Protein AF-K0RRQ3-F1 (afdb_monomer_lite)

Organism: Thalassiosira oceanica (NCBI:txid159749)

Structure (mmCIF, N/CA/C/O backbone):
data_AF-K0RRQ3-F1
#
_entry.id   AF-K0RRQ3-F1
#
loop_
_atom_site.group_PDB
_atom_site.id
_atom_site.type_symbol
_atom_site.label_atom_id
_atom_site.label_alt_id
_atom_site.label_comp_id
_atom_site.label_asym_id
_atom_site.label_entity_id
_atom_site.label_seq_id
_atom_site.pdbx_PD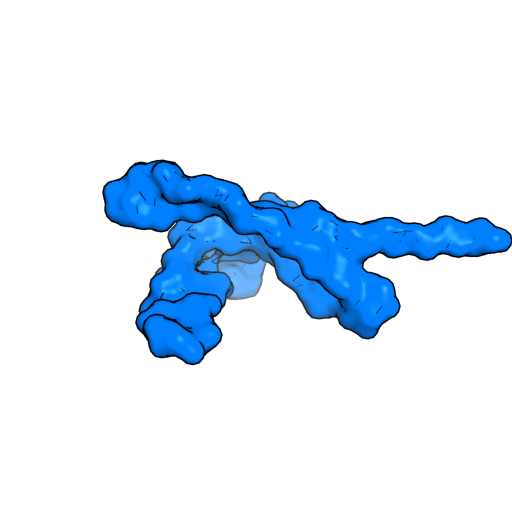B_ins_code
_atom_site.Cartn_x
_atom_site.Cartn_y
_atom_site.Cartn_z
_atom_site.occupancy
_atom_site.B_iso_or_equiv
_atom_site.auth_seq_id
_atom_site.auth_comp_id
_atom_site.auth_asym_id
_atom_site.auth_atom_id
_atom_site.pdbx_PDB_model_num
ATOM 1 N N . MET A 1 1 ? 25.919 -15.645 -15.683 1.00 42.94 1 MET A N 1
ATOM 2 C CA . MET A 1 1 ? 24.622 -16.064 -15.115 1.00 42.94 1 MET A CA 1
ATOM 3 C C . MET A 1 1 ? 24.235 -14.981 -14.128 1.00 42.94 1 MET A C 1
ATOM 5 O O . MET A 1 1 ? 24.800 -14.958 -13.048 1.00 42.94 1 MET A O 1
ATOM 9 N N . SER A 1 2 ? 23.438 -13.995 -14.541 1.00 48.97 2 SER A N 1
ATOM 10 C CA . SER A 1 2 ? 22.942 -12.970 -13.616 1.00 48.97 2 SER A CA 1
ATOM 11 C C . SER A 1 2 ? 21.844 -13.607 -12.775 1.00 48.97 2 SER A C 1
ATOM 13 O O . SER A 1 2 ? 20.902 -14.158 -13.347 1.00 48.97 2 SER A O 1
ATOM 15 N N . GLU A 1 3 ? 21.994 -13.586 -11.454 1.00 49.66 3 GLU A N 1
ATOM 16 C CA . GLU A 1 3 ? 20.928 -13.939 -10.518 1.00 49.66 3 GLU A CA 1
ATOM 17 C C . GLU A 1 3 ? 19.663 -13.181 -10.934 1.00 49.66 3 GLU A C 1
ATOM 19 O O . GLU A 1 3 ? 19.688 -11.963 -11.111 1.00 49.66 3 GLU A O 1
ATOM 24 N N . ALA A 1 4 ? 18.576 -13.905 -11.199 1.00 55.75 4 ALA A N 1
ATOM 25 C CA . ALA A 1 4 ? 17.280 -13.265 -11.324 1.00 55.75 4 ALA A CA 1
ATOM 26 C C . ALA A 1 4 ? 16.975 -12.696 -9.938 1.00 55.75 4 ALA A C 1
ATOM 28 O O . ALA A 1 4 ? 16.774 -13.479 -9.01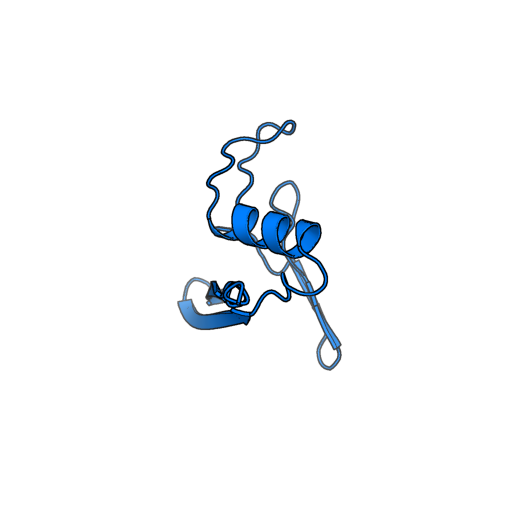2 1.00 55.75 4 ALA A O 1
ATOM 29 N N . GLU A 1 5 ? 17.031 -11.371 -9.777 1.00 65.75 5 GLU A N 1
ATOM 30 C CA . GLU A 1 5 ? 16.640 -10.747 -8.514 1.00 65.75 5 GLU A CA 1
ATOM 31 C C . GLU A 1 5 ? 15.246 -11.251 -8.141 1.00 65.75 5 GLU A C 1
ATOM 33 O O . GLU A 1 5 ? 14.291 -11.132 -8.915 1.00 65.75 5 GLU A O 1
ATOM 38 N N . GLU A 1 6 ? 15.161 -11.900 -6.982 1.00 86.25 6 GLU A N 1
ATOM 39 C CA . GLU A 1 6 ? 13.924 -12.497 -6.516 1.00 86.25 6 GLU A CA 1
ATOM 40 C C . GLU A 1 6 ? 12.891 -11.387 -6.291 1.00 86.25 6 GLU A C 1
ATOM 42 O O . GLU A 1 6 ? 13.191 -10.316 -5.759 1.00 86.25 6 GLU A O 1
ATOM 47 N N . ASN A 1 7 ? 11.663 -11.621 -6.752 1.00 96.00 7 ASN A N 1
ATOM 48 C CA . ASN A 1 7 ? 10.607 -10.619 -6.693 1.00 96.00 7 ASN A CA 1
ATOM 49 C C . ASN A 1 7 ? 10.348 -10.181 -5.236 1.00 96.00 7 ASN A C 1
ATOM 51 O O . ASN A 1 7 ? 10.107 -11.042 -4.386 1.00 96.00 7 ASN A O 1
ATOM 55 N N . PRO A 1 8 ? 10.334 -8.868 -4.928 1.00 97.00 8 PRO A N 1
ATOM 56 C CA . PRO A 1 8 ? 10.160 -8.398 -3.560 1.00 97.00 8 PRO A CA 1
ATOM 57 C C . PRO A 1 8 ? 8.820 -8.828 -2.965 1.00 97.00 8 PRO A C 1
ATOM 59 O O . PRO A 1 8 ? 7.776 -8.722 -3.615 1.00 97.00 8 PRO A O 1
ATOM 62 N N . VAL A 1 9 ? 8.834 -9.220 -1.692 1.00 98.06 9 VAL A N 1
ATOM 63 C CA . VAL A 1 9 ? 7.622 -9.450 -0.898 1.00 98.06 9 VAL A CA 1
ATOM 64 C C . VAL A 1 9 ? 7.460 -8.317 0.107 1.00 98.06 9 VAL A C 1
ATOM 66 O O . VAL A 1 9 ? 8.389 -7.966 0.834 1.00 98.06 9 VAL A O 1
ATOM 69 N N . VAL A 1 10 ? 6.265 -7.738 0.154 1.00 98.31 10 VAL A N 1
ATOM 70 C CA . VAL A 1 10 ? 5.867 -6.726 1.142 1.00 98.31 10 VAL A CA 1
ATOM 71 C C . VAL A 1 10 ? 4.647 -7.205 1.917 1.00 98.31 10 VAL A C 1
ATOM 73 O O . VAL A 1 10 ? 4.029 -8.204 1.553 1.00 98.31 10 VAL A O 1
ATOM 76 N N . PHE A 1 11 ? 4.277 -6.502 2.987 1.00 98.25 11 PHE A N 1
ATOM 77 C CA . PHE A 1 11 ? 3.130 -6.900 3.795 1.00 98.25 11 PHE A CA 1
ATOM 78 C C . PHE A 1 11 ? 2.308 -5.724 4.317 1.00 98.25 11 PHE A C 1
ATOM 80 O O . PHE A 1 11 ? 2.812 -4.612 4.483 1.00 98.25 11 PHE A O 1
ATOM 87 N N . PHE A 1 12 ? 1.049 -6.014 4.644 1.00 98.12 12 PHE A N 1
ATOM 88 C CA . PHE A 1 12 ? 0.174 -5.151 5.429 1.00 98.12 12 PHE A CA 1
ATOM 89 C C . PHE A 1 12 ? -0.352 -5.896 6.651 1.00 98.12 12 PHE A C 1
ATOM 91 O O . PHE A 1 12 ? -0.938 -6.970 6.525 1.00 98.12 12 PHE A O 1
ATOM 98 N N . ASP A 1 13 ? -0.199 -5.292 7.827 1.00 97.44 13 ASP A N 1
ATOM 99 C CA . ASP A 1 13 ? -0.903 -5.725 9.032 1.00 97.44 13 ASP A CA 1
ATOM 100 C C . ASP A 1 13 ? -2.260 -5.018 9.095 1.00 97.44 13 ASP A C 1
ATOM 102 O O . ASP A 1 13 ? -2.331 -3.789 9.159 1.00 97.44 13 ASP A O 1
ATOM 106 N N . ILE A 1 14 ? -3.344 -5.793 9.065 1.00 97.06 14 ILE A N 1
ATOM 107 C CA . ILE A 1 14 ? -4.707 -5.269 8.952 1.00 97.06 14 ILE A CA 1
ATOM 108 C C . ILE A 1 14 ? -5.372 -5.185 10.321 1.00 97.06 14 ILE A C 1
ATOM 110 O O . ILE A 1 14 ? -5.373 -6.145 11.100 1.00 97.06 14 ILE A O 1
ATOM 114 N N . THR A 1 15 ? -6.006 -4.045 10.587 1.00 95.88 15 THR A N 1
ATOM 115 C CA . THR A 1 15 ? -6.920 -3.859 11.714 1.00 95.88 15 THR A CA 1
ATOM 116 C C . THR A 1 15 ? -8.338 -3.595 11.212 1.00 95.88 15 THR A C 1
ATOM 118 O O . THR A 1 15 ? -8.545 -2.963 10.179 1.00 95.88 15 THR A O 1
ATOM 121 N N . LEU A 1 16 ? -9.334 -4.091 11.945 1.00 93.81 16 LEU A N 1
ATOM 122 C CA . LEU A 1 16 ? -10.750 -3.821 11.700 1.00 93.81 16 LEU A CA 1
ATOM 123 C C . LEU A 1 16 ? -11.402 -3.463 13.033 1.00 93.81 16 LEU A C 1
ATOM 125 O O . LEU A 1 16 ? -11.330 -4.245 13.983 1.00 93.81 16 LEU A O 1
ATOM 129 N N . GLY A 1 17 ? -11.964 -2.255 13.129 1.00 91.06 17 GLY A N 1
ATOM 130 C CA . GLY A 1 17 ? -12.461 -1.711 14.400 1.00 91.06 17 GLY A CA 1
ATOM 131 C C . GLY A 1 17 ? -11.376 -1.635 15.483 1.00 91.06 17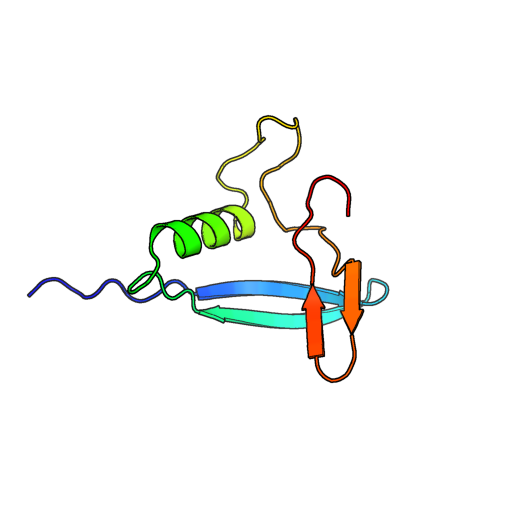 GLY A C 1
ATOM 132 O O . GLY A 1 17 ? -11.637 -1.953 16.637 1.00 91.06 17 GLY A O 1
ATOM 133 N N . GLY A 1 18 ? -10.126 -1.336 15.103 1.00 89.75 18 GLY A N 1
ATOM 134 C CA . GLY A 1 18 ? -8.973 -1.308 16.015 1.00 89.75 18 GLY A CA 1
ATOM 135 C C . GLY A 1 18 ? -8.417 -2.684 16.415 1.00 89.75 18 GLY A C 1
ATOM 136 O O . GLY A 1 18 ? -7.335 -2.762 16.990 1.00 89.75 18 GLY A O 1
ATOM 137 N N . SER A 1 19 ? -9.093 -3.779 16.062 1.00 94.56 19 SER A N 1
ATOM 138 C CA . SER A 1 19 ? -8.640 -5.141 16.364 1.00 94.56 19 SER A CA 1
ATOM 139 C C . SER A 1 19 ? -7.774 -5.700 15.237 1.00 94.56 19 SER A C 1
ATOM 141 O O . SER A 1 19 ? -8.187 -5.660 14.078 1.00 94.56 19 SER A O 1
ATOM 143 N N . LYS A 1 20 ? -6.605 -6.269 15.557 1.00 95.38 20 LYS A N 1
ATOM 144 C CA . LYS A 1 20 ? -5.745 -6.955 14.573 1.00 95.38 20 LYS A CA 1
ATOM 145 C C . LYS A 1 20 ? -6.481 -8.153 13.965 1.00 95.38 20 LYS A C 1
ATOM 147 O O . LYS A 1 20 ? -7.032 -8.968 14.702 1.00 95.38 20 LYS A O 1
ATOM 152 N N . LYS A 1 21 ? -6.498 -8.252 12.634 1.00 95.56 21 LYS A N 1
ATOM 153 C CA . LYS A 1 21 ? -7.165 -9.339 11.892 1.00 95.56 21 LYS A CA 1
ATOM 154 C C . LYS A 1 21 ? -6.205 -10.276 11.175 1.00 95.56 21 LYS A C 1
ATOM 156 O O . LYS A 1 21 ? -6.569 -11.419 10.934 1.00 95.56 21 LYS A O 1
ATOM 161 N N . GLY A 1 22 ? -4.990 -9.825 10.885 1.00 95.75 22 GLY A N 1
ATOM 162 C CA . GLY A 1 22 ? -3.964 -10.662 10.280 1.00 95.75 22 GLY A CA 1
ATOM 163 C C . GLY A 1 22 ? -3.015 -9.863 9.405 1.00 95.75 22 GLY A C 1
ATOM 164 O O . GLY A 1 22 ? -3.055 -8.630 9.392 1.00 95.75 22 GLY A O 1
ATOM 165 N N . ARG A 1 23 ? -2.179 -10.600 8.676 1.00 97.44 23 ARG A N 1
ATOM 166 C CA . ARG A 1 23 ? -1.199 -10.072 7.735 1.00 97.44 23 ARG A CA 1
ATOM 167 C C . ARG A 1 23 ? -1.551 -10.505 6.319 1.00 97.44 23 ARG A C 1
ATOM 169 O O . ARG A 1 23 ? -1.866 -11.668 6.093 1.00 97.44 23 ARG A O 1
ATOM 176 N N . ILE A 1 24 ? -1.475 -9.564 5.388 1.00 97.38 24 ILE A N 1
ATOM 177 C CA . ILE A 1 24 ? -1.504 -9.829 3.950 1.00 97.38 24 ILE A CA 1
ATOM 178 C C . ILE A 1 24 ? -0.068 -9.719 3.453 1.00 97.38 24 ILE A C 1
ATOM 180 O O . ILE A 1 24 ? 0.549 -8.673 3.645 1.00 97.38 24 ILE A O 1
ATOM 184 N N . GLU A 1 25 ? 0.447 -10.766 2.819 1.00 98.00 25 GLU A N 1
ATOM 185 C CA . GLU A 1 25 ? 1.742 -10.758 2.133 1.00 98.00 25 GLU A CA 1
ATOM 186 C C . GLU A 1 25 ? 1.519 -10.631 0.626 1.00 98.00 25 GLU A C 1
ATOM 188 O O . GLU A 1 25 ? 0.605 -11.239 0.066 1.00 98.00 25 GLU A O 1
ATOM 193 N N . ILE A 1 26 ? 2.316 -9.788 -0.025 1.00 98.38 26 ILE A N 1
ATOM 194 C CA . ILE A 1 26 ? 2.128 -9.392 -1.419 1.00 98.38 26 ILE A CA 1
ATOM 195 C C . ILE A 1 26 ? 3.464 -9.535 -2.142 1.00 98.38 26 ILE A C 1
ATOM 197 O O . ILE A 1 26 ? 4.407 -8.795 -1.860 1.00 98.38 26 ILE A O 1
ATOM 201 N N . LEU A 1 27 ? 3.522 -10.456 -3.103 1.00 98.19 27 LEU A N 1
ATOM 202 C CA . LEU A 1 27 ? 4.631 -10.568 -4.048 1.00 98.19 27 LEU A CA 1
ATOM 203 C C . LEU A 1 27 ? 4.489 -9.495 -5.134 1.00 98.19 27 LEU A C 1
ATOM 205 O O . LEU A 1 27 ? 3.467 -9.421 -5.821 1.00 98.19 27 LEU A O 1
ATOM 209 N N . LEU A 1 28 ? 5.525 -8.686 -5.326 1.00 97.94 28 LEU A N 1
ATOM 210 C CA . LEU A 1 28 ? 5.573 -7.658 -6.359 1.00 97.94 28 LEU A CA 1
ATOM 211 C C . LEU A 1 28 ? 6.320 -8.193 -7.579 1.00 97.94 28 LEU A C 1
ATOM 213 O O . LEU A 1 28 ? 7.472 -8.595 -7.475 1.00 97.94 28 LEU A O 1
ATOM 217 N N . ARG A 1 29 ? 5.678 -8.160 -8.752 1.00 97.19 29 ARG A N 1
ATOM 218 C CA . ARG A 1 29 ? 6.264 -8.589 -10.035 1.00 97.19 29 ARG A CA 1
ATOM 219 C C . ARG A 1 29 ? 7.263 -7.562 -10.579 1.00 97.19 29 ARG A C 1
ATOM 221 O O . ARG A 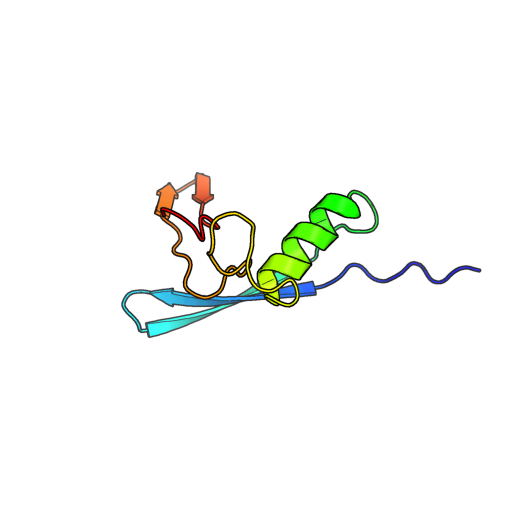1 29 ? 7.014 -6.939 -11.610 1.00 97.19 29 ARG A O 1
ATOM 228 N N . ALA A 1 30 ? 8.355 -7.326 -9.854 1.00 96.94 30 ALA A N 1
ATOM 229 C CA . ALA A 1 30 ? 9.427 -6.416 -10.254 1.00 96.94 30 ALA A CA 1
ATOM 230 C C . ALA A 1 30 ? 10.138 -6.890 -11.530 1.00 96.94 30 ALA A C 1
ATOM 232 O O . ALA A 1 30 ? 10.552 -6.059 -12.333 1.00 96.94 30 ALA A O 1
ATOM 233 N N . ASP A 1 31 ? 10.172 -8.205 -11.757 1.00 95.50 31 ASP A N 1
ATOM 234 C CA . ASP A 1 31 ? 10.623 -8.839 -12.997 1.00 95.50 31 ASP A CA 1
ATOM 235 C C . ASP A 1 31 ? 9.877 -8.340 -14.248 1.00 95.50 31 ASP A C 1
ATOM 237 O O . ASP A 1 31 ? 10.467 -8.239 -15.321 1.00 95.50 31 ASP A O 1
ATOM 241 N N . ILE A 1 32 ? 8.586 -8.006 -14.118 1.00 96.44 32 ILE A N 1
ATOM 242 C CA . ILE A 1 32 ? 7.744 -7.550 -15.238 1.00 96.44 32 ILE A CA 1
ATOM 243 C C . ILE A 1 32 ? 7.519 -6.035 -15.209 1.00 96.44 32 ILE A C 1
ATOM 245 O O . ILE A 1 32 ? 7.547 -5.375 -16.247 1.00 96.44 32 ILE A O 1
ATOM 249 N N . VAL A 1 33 ? 7.258 -5.468 -14.028 1.00 96.81 33 VAL A N 1
ATOM 250 C CA . VAL A 1 33 ? 6.867 -4.061 -13.840 1.00 96.81 33 VAL A CA 1
ATOM 251 C C . VAL A 1 33 ? 7.738 -3.368 -12.783 1.00 96.81 33 VAL A C 1
ATOM 253 O O . VAL A 1 33 ? 7.224 -2.907 -11.758 1.00 96.81 33 VAL A O 1
ATOM 256 N N . PRO A 1 34 ? 9.055 -3.219 -13.023 1.00 96.19 34 PRO A N 1
ATOM 257 C CA . PRO A 1 34 ? 10.018 -2.809 -11.995 1.00 96.19 34 PRO A CA 1
ATOM 258 C C . PRO A 1 34 ? 9.688 -1.453 -11.366 1.00 96.19 34 PRO A C 1
ATOM 260 O O . PRO A 1 34 ? 9.739 -1.290 -10.152 1.00 96.19 34 PRO A O 1
ATOM 263 N N . ARG A 1 35 ? 9.258 -0.475 -12.173 1.00 97.88 35 ARG A N 1
ATOM 264 C CA . ARG A 1 35 ? 8.921 0.873 -11.680 1.00 97.88 35 ARG A CA 1
ATOM 265 C C . ARG A 1 35 ? 7.681 0.882 -10.785 1.00 97.88 35 ARG A C 1
ATOM 267 O O . ARG A 1 35 ? 7.642 1.610 -9.796 1.00 97.88 35 ARG A O 1
ATOM 274 N N . THR A 1 36 ? 6.668 0.093 -11.137 1.00 98.19 36 THR A N 1
ATOM 275 C CA . THR A 1 36 ? 5.418 0.004 -10.371 1.00 98.19 36 THR A CA 1
ATOM 276 C C . THR A 1 36 ? 5.637 -0.762 -9.073 1.00 98.19 36 THR A C 1
ATOM 278 O O . THR A 1 36 ? 5.180 -0.315 -8.020 1.00 98.19 36 THR A O 1
ATOM 281 N N . ALA A 1 37 ? 6.373 -1.875 -9.143 1.00 98.19 37 ALA A N 1
ATOM 282 C CA . ALA A 1 37 ? 6.768 -2.655 -7.979 1.00 98.19 37 ALA A CA 1
ATOM 283 C C . ALA A 1 37 ? 7.569 -1.796 -6.992 1.00 98.19 37 ALA A C 1
ATOM 285 O O . ALA A 1 37 ? 7.211 -1.725 -5.820 1.00 98.19 37 ALA A O 1
ATOM 286 N N . GLU A 1 38 ? 8.573 -1.059 -7.473 1.00 98.06 38 GLU A N 1
ATOM 287 C CA . GLU A 1 38 ? 9.409 -0.223 -6.610 1.00 98.06 38 GLU A CA 1
ATOM 288 C C . GLU A 1 38 ? 8.625 0.923 -5.962 1.00 98.06 38 GLU A C 1
ATOM 290 O O . GLU A 1 38 ? 8.790 1.193 -4.772 1.00 98.06 38 GLU A O 1
ATOM 295 N N . ASN A 1 39 ? 7.705 1.557 -6.697 1.00 98.19 39 ASN A N 1
ATOM 296 C CA . ASN A 1 39 ? 6.812 2.559 -6.118 1.00 98.19 39 ASN A CA 1
ATOM 297 C C . ASN A 1 39 ? 5.959 1.970 -4.983 1.00 98.19 39 ASN A C 1
ATOM 299 O O . ASN A 1 39 ? 5.878 2.554 -3.903 1.00 98.19 39 ASN A O 1
ATOM 303 N N . PHE A 1 40 ? 5.338 0.808 -5.210 1.00 98.31 40 PHE A N 1
ATOM 304 C CA . PHE A 1 40 ? 4.516 0.158 -4.191 1.00 98.31 40 PHE A CA 1
ATOM 305 C C . PHE A 1 40 ? 5.351 -0.249 -2.971 1.00 98.31 40 PHE A C 1
ATOM 307 O O . PHE A 1 40 ? 4.960 0.043 -1.843 1.00 98.31 40 PHE A O 1
ATOM 314 N N . ARG A 1 41 ? 6.537 -0.831 -3.193 1.00 98.31 41 ARG A N 1
ATOM 315 C CA . ARG A 1 41 ? 7.482 -1.213 -2.138 1.00 98.31 41 ARG A CA 1
ATOM 316 C C . ARG A 1 41 ? 7.892 -0.016 -1.280 1.00 98.31 41 ARG A C 1
ATOM 318 O O . ARG A 1 41 ? 7.796 -0.087 -0.058 1.00 98.31 41 ARG A O 1
ATOM 325 N N . CYS A 1 42 ? 8.277 1.096 -1.906 1.00 98.06 42 CYS A N 1
ATOM 326 C CA . CYS A 1 42 ? 8.645 2.329 -1.208 1.00 98.06 42 CYS A CA 1
ATOM 327 C C . CYS A 1 42 ? 7.500 2.882 -0.351 1.00 98.06 42 CYS A C 1
ATOM 329 O O . CYS A 1 42 ? 7.732 3.358 0.758 1.00 98.06 42 CYS A O 1
ATOM 331 N N . LEU A 1 43 ? 6.263 2.820 -0.851 1.00 98.06 43 LEU A N 1
ATOM 332 C CA . LEU A 1 43 ? 5.085 3.247 -0.095 1.00 98.06 43 LEU A CA 1
ATOM 333 C C . LEU A 1 43 ? 4.749 2.279 1.049 1.00 98.06 43 LEU A C 1
ATOM 335 O O . LEU A 1 43 ? 4.184 2.713 2.048 1.00 98.06 43 LEU A O 1
ATOM 339 N N . CYS A 1 44 ? 5.113 0.997 0.966 1.00 98.06 44 CYS A N 1
ATOM 340 C CA . CYS A 1 44 ? 5.005 0.068 2.096 1.00 98.06 44 CYS A CA 1
ATOM 341 C C . CYS A 1 44 ? 6.023 0.368 3.206 1.00 98.06 44 CYS A C 1
ATOM 343 O O . CYS A 1 44 ? 5.687 0.205 4.375 1.00 98.06 44 CYS A O 1
ATOM 345 N N . THR A 1 45 ? 7.247 0.792 2.868 1.00 97.81 45 THR A N 1
ATOM 346 C CA . THR A 1 45 ? 8.308 1.066 3.859 1.00 97.81 45 THR A CA 1
ATOM 347 C C . THR A 1 45 ? 8.277 2.493 4.401 1.00 97.81 45 THR A C 1
ATOM 349 O O . THR A 1 45 ? 8.730 2.743 5.517 1.00 97.81 45 THR A O 1
ATOM 352 N N . GLY A 1 46 ? 7.773 3.448 3.615 1.00 97.19 46 GLY A N 1
ATOM 353 C CA . GLY A 1 46 ? 7.827 4.869 3.948 1.00 97.19 46 GLY A CA 1
ATOM 354 C C . GLY A 1 46 ? 9.217 5.498 3.797 1.00 97.19 46 GLY A C 1
ATOM 355 O O . GLY A 1 46 ? 9.414 6.644 4.197 1.00 97.19 46 GLY A O 1
ATOM 356 N N . GLU A 1 47 ? 10.190 4.786 3.219 1.00 97.75 47 GLU A N 1
ATOM 357 C CA . GLU A 1 47 ? 11.604 5.202 3.184 1.00 97.75 47 GLU A CA 1
ATOM 358 C C . GLU A 1 47 ? 11.861 6.492 2.391 1.00 97.75 47 GLU A C 1
ATOM 360 O O . GLU A 1 47 ? 12.890 7.140 2.562 1.00 97.75 47 GLU A O 1
ATOM 365 N N . LYS A 1 48 ? 10.924 6.882 1.517 1.00 96.81 48 LYS A N 1
ATOM 366 C CA . LYS A 1 48 ? 11.023 8.101 0.702 1.00 96.81 48 LYS A CA 1
ATOM 367 C C . LYS A 1 48 ? 10.570 9.366 1.444 1.00 96.81 48 LYS A C 1
ATOM 369 O O . LYS A 1 48 ? 10.622 10.449 0.867 1.00 96.81 48 LYS A O 1
ATOM 374 N N . GLY A 1 49 ? 10.158 9.257 2.710 1.00 95.50 49 GLY A N 1
ATOM 375 C CA . GLY A 1 49 ? 9.872 10.406 3.569 1.00 95.50 49 GLY A CA 1
ATOM 376 C C . GLY A 1 49 ? 8.624 11.190 3.153 1.00 95.50 49 GLY A C 1
ATOM 377 O O . GLY A 1 49 ? 7.575 10.613 2.870 1.00 95.50 49 GLY A O 1
ATOM 378 N N . VAL A 1 50 ? 8.711 12.522 3.178 1.00 95.56 50 VAL A N 1
ATOM 379 C CA . VAL A 1 50 ? 7.580 13.427 2.919 1.00 95.56 50 VAL A CA 1
ATOM 380 C C . VAL A 1 50 ? 7.497 13.767 1.430 1.00 95.56 50 VAL A C 1
ATOM 382 O O . VAL A 1 50 ? 8.466 14.212 0.821 1.00 95.56 50 VAL A O 1
ATOM 385 N N . GLY A 1 51 ? 6.318 13.574 0.843 1.00 93.00 51 GLY A N 1
ATOM 386 C CA . GLY A 1 51 ? 6.033 13.913 -0.545 1.00 93.00 51 GLY A CA 1
ATOM 387 C C . GLY A 1 51 ? 5.736 15.399 -0.747 1.00 93.00 51 GLY A C 1
ATOM 388 O O . GLY A 1 51 ? 5.573 16.171 0.195 1.00 93.00 51 GLY A O 1
ATOM 389 N N . ARG A 1 52 ? 5.573 15.804 -2.010 1.00 92.81 52 ARG A N 1
ATOM 390 C CA . ARG A 1 52 ? 5.276 17.202 -2.389 1.00 92.81 52 ARG A CA 1
ATOM 391 C C . ARG A 1 52 ? 3.970 17.747 -1.798 1.00 92.81 52 ARG A C 1
ATOM 393 O O . ARG A 1 52 ? 3.818 18.955 -1.684 1.00 92.81 52 ARG A O 1
ATOM 400 N N . SER A 1 53 ? 3.042 16.872 -1.417 1.00 90.06 53 SER A N 1
ATOM 401 C CA . SER A 1 53 ? 1.797 17.231 -0.727 1.00 90.06 53 SER A CA 1
ATOM 402 C C . SER A 1 53 ? 1.986 17.543 0.765 1.00 90.06 53 SER A C 1
ATOM 404 O O . SER A 1 53 ? 1.005 17.811 1.455 1.00 90.06 53 SER A O 1
ATOM 406 N N . GLY A 1 54 ? 3.212 17.452 1.294 1.00 92.06 54 GLY A N 1
ATOM 407 C CA . GLY A 1 54 ? 3.496 17.585 2.725 1.00 92.06 54 GLY A CA 1
ATOM 408 C C . GLY A 1 54 ? 3.076 16.367 3.558 1.00 92.06 54 GLY A C 1
ATOM 409 O O . GLY A 1 54 ? 3.176 16.397 4.782 1.00 92.06 54 GLY A O 1
ATOM 410 N N . LYS A 1 55 ? 2.602 15.288 2.920 1.00 91.69 55 LYS A N 1
ATOM 411 C CA . LYS A 1 55 ? 2.222 14.023 3.569 1.00 91.69 55 LYS A CA 1
ATOM 412 C C . LYS A 1 55 ? 3.333 12.987 3.432 1.00 91.69 55 LYS A C 1
ATOM 414 O O . LYS A 1 55 ? 4.089 13.012 2.463 1.00 91.69 55 LYS A O 1
ATOM 419 N N . LEU A 1 56 ? 3.418 12.064 4.388 1.00 94.12 56 LEU A N 1
ATOM 420 C CA . LEU A 1 56 ? 4.337 10.929 4.301 1.00 94.12 56 LEU A CA 1
ATOM 421 C C . LEU A 1 56 ? 3.958 10.032 3.119 1.00 94.12 56 LEU A C 1
ATOM 423 O O . LEU A 1 56 ? 2.789 9.701 2.933 1.00 94.12 56 LEU A O 1
ATOM 427 N N . LEU A 1 57 ? 4.957 9.620 2.344 1.00 96.44 57 LEU A N 1
ATOM 428 C CA . LEU A 1 57 ? 4.825 8.634 1.274 1.00 96.44 57 LEU A CA 1
ATOM 429 C C . LEU A 1 57 ? 4.806 7.229 1.882 1.00 96.44 57 LEU A C 1
ATOM 431 O O . LEU A 1 57 ? 5.756 6.468 1.724 1.00 96.44 57 LEU A O 1
ATOM 435 N N . HIS A 1 58 ? 3.753 6.915 2.638 1.00 97.38 58 HIS A N 1
ATOM 436 C CA . HIS A 1 58 ? 3.661 5.682 3.414 1.00 97.38 58 HIS A CA 1
ATOM 437 C C . HIS A 1 58 ? 2.207 5.206 3.526 1.00 97.38 58 HIS A C 1
ATOM 439 O O . HIS A 1 58 ? 1.328 5.970 3.916 1.00 97.38 58 HIS A O 1
ATOM 445 N N . TYR A 1 59 ? 1.957 3.927 3.244 1.00 97.44 59 TYR A N 1
ATOM 446 C CA . TYR A 1 59 ? 0.635 3.311 3.381 1.00 97.44 59 TYR A CA 1
ATOM 447 C C . TYR A 1 59 ? 0.205 3.075 4.831 1.00 97.44 59 TYR A C 1
ATOM 449 O O . TYR A 1 59 ? -0.980 2.861 5.088 1.00 97.44 59 TYR A O 1
ATOM 457 N N . LYS A 1 60 ? 1.125 3.100 5.802 1.00 95.56 60 LYS A N 1
ATOM 458 C CA . LYS A 1 60 ? 0.779 2.876 7.208 1.00 95.56 60 LYS A CA 1
ATOM 459 C C . LYS A 1 60 ? -0.258 3.898 7.678 1.00 95.56 60 LYS A C 1
ATOM 461 O O . LYS A 1 60 ? -0.030 5.100 7.616 1.00 95.56 60 LYS A O 1
ATOM 466 N N . GLY A 1 61 ? -1.374 3.392 8.198 1.00 92.25 61 GLY A N 1
ATOM 467 C CA . GLY A 1 61 ? -2.498 4.207 8.660 1.00 92.25 61 GLY A CA 1
ATOM 468 C C . GLY A 1 61 ? -3.539 4.522 7.582 1.00 92.25 61 GLY A C 1
ATOM 469 O O . GLY A 1 61 ? -4.578 5.077 7.922 1.00 92.25 61 GLY A O 1
ATOM 470 N N . CYS A 1 62 ? -3.313 4.137 6.321 1.00 94.19 62 CYS A N 1
ATOM 471 C CA . CYS A 1 62 ? -4.339 4.230 5.284 1.00 94.19 62 CYS A CA 1
ATOM 472 C C . CYS A 1 62 ? -5.480 3.249 5.540 1.00 94.19 62 CYS A C 1
ATOM 474 O O . CYS A 1 62 ? -5.264 2.118 5.981 1.00 94.19 62 CYS A O 1
ATOM 476 N N . SER A 1 63 ? -6.690 3.673 5.185 1.00 93.19 63 SER A N 1
ATOM 477 C CA . SER A 1 63 ? -7.879 2.832 5.216 1.00 93.19 63 SER A CA 1
ATOM 478 C C . SER A 1 63 ? -8.108 2.126 3.869 1.00 93.19 63 SER A C 1
ATOM 480 O O . SER A 1 63 ? -7.644 2.572 2.812 1.00 93.19 63 SER A O 1
ATOM 482 N N . PHE A 1 64 ? -8.862 1.024 3.890 1.00 94.50 64 PHE A N 1
ATOM 483 C CA . PHE A 1 64 ? -9.566 0.552 2.697 1.00 94.50 64 PHE A CA 1
ATOM 484 C C . PHE A 1 64 ? -10.874 1.336 2.580 1.00 94.50 64 PHE A C 1
ATOM 486 O O . PHE A 1 64 ? -11.906 0.913 3.099 1.00 94.50 64 PHE A O 1
ATOM 493 N N . HIS A 1 65 ? -10.824 2.500 1.934 1.00 94.00 65 HIS A N 1
ATOM 494 C CA . HIS A 1 65 ? -11.961 3.420 1.858 1.00 94.00 65 HIS A CA 1
ATOM 495 C C . HIS A 1 65 ? -13.116 2.903 0.986 1.00 94.00 65 HIS A C 1
ATOM 497 O O . HIS A 1 65 ? -14.218 3.447 1.037 1.00 94.00 65 HIS A O 1
ATOM 503 N N . ARG A 1 66 ? -12.899 1.856 0.177 1.00 94.88 66 ARG A N 1
ATOM 504 C CA . ARG A 1 66 ? -13.951 1.253 -0.649 1.00 94.88 66 ARG A CA 1
ATOM 505 C C . ARG A 1 66 ? -13.828 -0.265 -0.675 1.00 94.88 66 ARG A C 1
ATOM 507 O O . ARG A 1 66 ? -12.832 -0.799 -1.145 1.00 94.88 66 ARG A O 1
ATOM 514 N N . VAL A 1 67 ? -14.869 -0.963 -0.222 1.00 95.12 67 VAL A N 1
ATOM 515 C CA . VAL A 1 67 ? -14.950 -2.432 -0.232 1.00 95.12 67 VAL A CA 1
ATOM 516 C C . VAL A 1 67 ? -16.260 -2.848 -0.886 1.00 95.12 67 VAL A C 1
ATOM 518 O O . VAL A 1 67 ? -17.332 -2.454 -0.433 1.00 95.12 67 VAL A O 1
ATOM 521 N N . ILE A 1 68 ? -16.171 -3.630 -1.961 1.00 96.56 68 ILE A N 1
ATOM 522 C CA . ILE A 1 68 ? -17.322 -4.132 -2.715 1.00 96.56 68 ILE A CA 1
ATOM 523 C C . ILE A 1 68 ? -17.306 -5.663 -2.652 1.00 96.56 68 ILE A C 1
ATOM 525 O O . ILE A 1 68 ? -16.421 -6.282 -3.256 1.00 96.56 68 ILE A O 1
ATOM 529 N N . PRO A 1 69 ? -18.263 -6.288 -1.939 1.00 96.88 69 PRO A N 1
ATOM 530 C CA . PRO A 1 69 ? -18.374 -7.741 -1.866 1.00 96.88 69 PRO A CA 1
ATOM 531 C C . PRO A 1 69 ? -18.473 -8.382 -3.254 1.00 96.88 69 PRO A C 1
ATOM 533 O O . PRO A 1 69 ? -19.172 -7.877 -4.128 1.00 96.88 69 PRO A O 1
ATOM 536 N N . GLY A 1 70 ? -17.759 -9.491 -3.456 1.00 96.88 70 GLY A N 1
ATOM 537 C CA . GLY A 1 70 ? -17.708 -10.186 -4.747 1.00 96.88 70 GLY A CA 1
ATOM 538 C C . GLY A 1 70 ? -16.868 -9.487 -5.821 1.00 96.88 70 GLY A C 1
ATOM 539 O O . GLY A 1 70 ? -16.837 -9.963 -6.952 1.00 96.88 70 GLY A O 1
ATOM 540 N N . PHE A 1 71 ? -16.186 -8.385 -5.489 1.00 97.56 71 PHE A N 1
ATOM 541 C CA . PHE A 1 71 ? -15.348 -7.662 -6.439 1.00 97.56 71 PHE A CA 1
ATOM 542 C C . PHE A 1 71 ? -13.958 -7.350 -5.884 1.00 97.56 71 PHE A C 1
ATOM 544 O O . PHE A 1 71 ? -13.005 -8.049 -6.220 1.00 97.56 71 PHE A O 1
ATOM 551 N N . MET A 1 72 ? -13.817 -6.302 -5.064 1.00 96.75 72 MET A N 1
ATOM 552 C CA . MET A 1 72 ? -12.502 -5.853 -4.598 1.00 96.75 72 MET A CA 1
ATOM 553 C C . MET A 1 72 ? -12.563 -4.958 -3.355 1.00 96.75 72 MET A C 1
ATOM 555 O O . MET A 1 72 ? -13.607 -4.398 -3.007 1.00 96.75 72 MET A O 1
ATOM 559 N N . ALA A 1 73 ? -11.400 -4.805 -2.719 1.00 95.94 73 ALA A N 1
ATOM 560 C CA . ALA A 1 73 ? -11.121 -3.778 -1.725 1.00 95.94 73 ALA A CA 1
ATOM 561 C C . ALA A 1 73 ? -10.072 -2.800 -2.276 1.00 95.94 73 ALA A C 1
ATOM 563 O O . ALA A 1 73 ? -9.040 -3.214 -2.803 1.00 95.94 73 ALA A O 1
ATOM 564 N N . GLN A 1 74 ? -10.336 -1.505 -2.133 1.00 96.31 74 GLN A N 1
ATOM 565 C CA . GLN A 1 74 ? -9.503 -0.409 -2.607 1.00 96.31 74 GLN A CA 1
ATOM 566 C C . GLN A 1 74 ? -9.110 0.484 -1.430 1.00 96.31 74 GLN A C 1
ATOM 568 O O . GLN A 1 74 ? -9.932 0.837 -0.581 1.00 96.31 74 GLN A O 1
ATOM 573 N N . GLY A 1 75 ? -7.830 0.837 -1.400 1.00 95.75 75 GLY A N 1
ATOM 574 C CA . GLY A 1 75 ? -7.222 1.713 -0.408 1.00 95.75 75 GLY A CA 1
ATOM 575 C C . GLY A 1 75 ? -6.027 2.447 -1.009 1.00 95.75 75 GLY A C 1
ATOM 576 O O . GLY A 1 75 ? -5.947 2.623 -2.224 1.00 95.75 75 GLY A O 1
ATOM 577 N N . GLY A 1 76 ? -5.089 2.852 -0.154 1.00 93.00 76 GLY A N 1
ATOM 578 C CA . GLY A 1 76 ? -3.824 3.459 -0.583 1.00 93.00 76 GLY A CA 1
ATOM 579 C C . GLY A 1 76 ? -3.875 4.969 -0.828 1.00 93.00 76 GLY A C 1
ATOM 580 O O . GLY A 1 76 ? -2.880 5.534 -1.273 1.00 93.00 76 GLY A O 1
ATOM 581 N N . ASP A 1 77 ? -4.987 5.637 -0.508 1.00 90.44 77 ASP A N 1
ATOM 582 C CA . ASP A 1 77 ? -5.014 7.099 -0.443 1.00 90.44 77 ASP A CA 1
ATOM 583 C C . ASP A 1 77 ? -4.479 7.570 0.917 1.00 90.44 77 ASP A C 1
ATOM 585 O O . ASP A 1 77 ? -5.209 7.664 1.897 1.00 90.44 77 ASP A O 1
ATOM 589 N N . PHE A 1 78 ? -3.181 7.871 0.966 1.00 83.88 78 PHE A N 1
ATOM 590 C CA . PHE A 1 78 ? -2.494 8.426 2.143 1.00 83.88 78 PHE A CA 1
ATOM 591 C C . PHE A 1 78 ? -2.624 9.954 2.260 1.00 83.88 78 PHE A C 1
ATOM 593 O O . PHE A 1 78 ? -1.966 10.581 3.095 1.00 83.88 78 PHE A O 1
ATOM 600 N N . THR A 1 79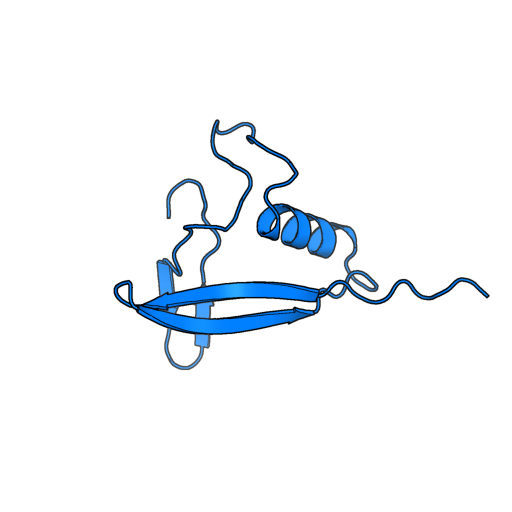 ? -3.430 10.590 1.404 1.00 78.75 79 THR A N 1
ATOM 601 C CA . THR A 1 79 ? -3.560 12.051 1.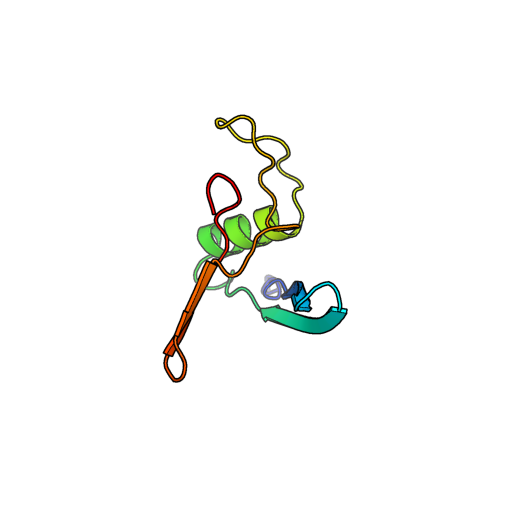358 1.00 78.75 79 THR A CA 1
ATOM 602 C C . THR A 1 79 ? -4.941 12.552 1.761 1.00 78.75 79 THR A C 1
ATOM 604 O O . THR A 1 79 ? -5.012 13.552 2.481 1.00 78.75 79 THR A O 1
ATOM 607 N N . ARG A 1 80 ? -6.016 11.901 1.295 1.00 75.12 80 ARG A N 1
ATOM 608 C CA . ARG A 1 80 ? -7.405 12.382 1.409 1.00 75.12 80 ARG A CA 1
ATOM 609 C C . ARG A 1 80 ? -8.440 11.287 1.717 1.00 75.12 80 ARG A C 1
ATOM 611 O O . ARG A 1 80 ? -9.610 11.645 1.848 1.00 75.12 80 ARG A O 1
ATOM 618 N N . GLY A 1 81 ? -8.042 10.014 1.804 1.00 58.19 81 GLY A N 1
ATOM 619 C CA . GLY A 1 81 ? -8.937 8.867 2.035 1.00 58.19 81 GLY A CA 1
ATOM 620 C C . GLY A 1 81 ? -8.747 8.169 3.374 1.00 58.19 81 GLY A C 1
ATOM 621 O O . GLY A 1 81 ? -8.058 8.731 4.253 1.00 58.19 81 GLY A O 1
#

InterPro domains:
  IPR002130 Cyclophilin-type peptidyl-prolyl cis-trans isomerase domain [PF00160] (12-80)
  IPR002130 Cyclophilin-type peptidyl-prolyl cis-trans isomerase domain [PR00153] (28-43)
  IPR002130 Cyclophilin-type peptidyl-prolyl cis-trans isomerase domain [PR00153] (64-76)
  IPR002130 Cyclophilin-type peptidyl-prolyl cis-trans isomerase domain [PS50072] (11-81)
  IPR020892 Cyclophilin-type peptidyl-prolyl cis-trans isomerase, conserved site [PS00170] (59-76)
  IPR029000 Cyclophilin-like domain superfamily [G3DSA:2.40.100.10] (1-81)
  IPR029000 Cyclophilin-like domain superfamily [SSF50891] (7-80)

Secondary structure (DSSP, 8-state):
----PPPPEEEEEEEETTEEEEEEEEE--TTT-HHHHHHHHHHHHTTT-B-TTSSBS--TT----EEETTTEEE---TTT-

Foldseek 3Di:
DDPPPAFDKAKDFDDDPNHTDGMDIDGAPCVVVVVVSVLVVCQCVLVVAADPLRFGSHCVPWDQPDDDPPPDTHIRPRDPD

Sequence (81 aa):
MSEAEENPVVFFDITLGGSKKGRIEILLRADIVPRTAENFRCLCTGEKGVGRSGKLLHYKGCSFHRVIPGFMAQGGDFTRG

pLDDT: mean 92.1, std 11.78, range [42.94, 98.38]

Radius of gyration: 14.58 Å; chains: 1; bounding box: 43×34×32 Å